Protein AF-A0A0C1HDZ3-F1 (afdb_monomer_lite)

pLDDT: mean 79.21, std 19.18, range [37.44, 97.12]

Radius of gyration: 21.91 Å; chains: 1; bounding box: 54×61×46 Å

Secondary structure (DSSP, 8-state):
---HHHHHHHHHHHHHHHHHHHHHHHHHHHSS--HHHHHHHHHHHHHHHHHHHHHHHHHHTS--TT-HHHHHHHHHHHHHHHHHHHHHHHHHHHHHHHTT-HHHHHHHHHHHHHS-------------

Sequence (128 aa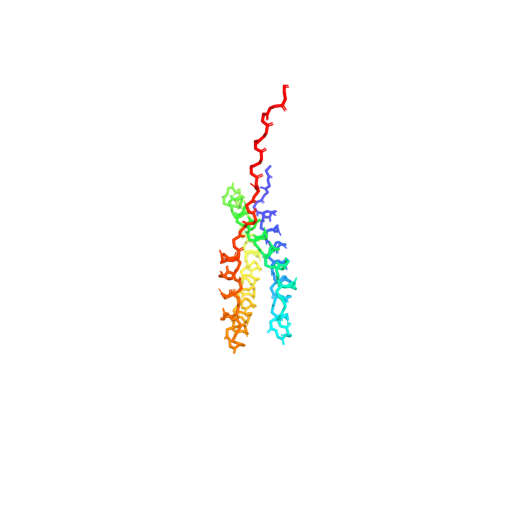):
METAVQVLEKMENVLDQLVSNAEGLKDLSMEEFSEEAVTPLQQKQELLVEQLNGLEGSFEASEKEGQEEVLAKIGDRIAKKLRYFQHLNAVFVENITEGNFMEDYAKSDLEMLETGLPHRRQENTDEE

Foldseek 3Di:
DDALLNLLVVLLVLLVVLLVLLVQLLVCLVDDNDPVSNVVSVVSNVVSVVVNVVSVVVNVVHDCPPCVVVSVVSVVSSVVSVVSSVVSVVSSVVSCVVVVNVVVVVVVVVVVVVVDDPPPDDDDDDDD

Structure (mmCIF, N/CA/C/O backbone):
data_AF-A0A0C1HDZ3-F1
#
_entry.id   AF-A0A0C1HDZ3-F1
#
loop_
_atom_site.group_PDB
_atom_site.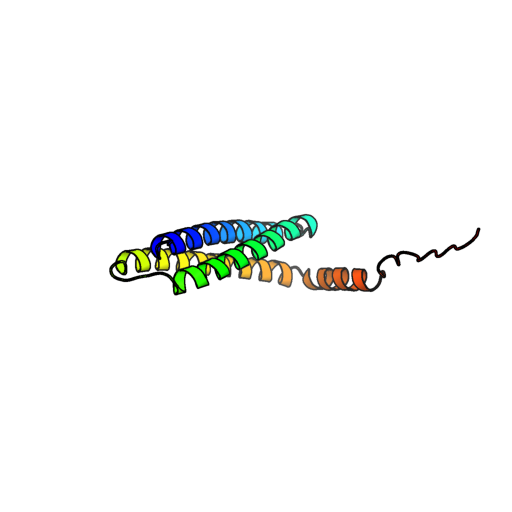id
_atom_site.type_symbol
_atom_site.label_atom_id
_atom_site.label_alt_id
_atom_site.label_comp_id
_atom_site.label_asym_id
_atom_site.label_entity_id
_atom_site.label_seq_id
_atom_site.pdbx_PDB_ins_code
_atom_site.Cartn_x
_atom_site.Cartn_y
_atom_site.Cartn_z
_atom_site.occupancy
_atom_site.B_iso_or_equiv
_atom_site.auth_seq_id
_atom_site.auth_comp_id
_atom_site.auth_asym_id
_atom_site.auth_atom_id
_atom_site.pdbx_PDB_model_num
ATOM 1 N N . MET A 1 1 ? -11.203 12.980 18.219 1.00 64.56 1 MET A N 1
ATOM 2 C CA . MET A 1 1 ? -10.304 11.832 18.000 1.00 64.56 1 MET A CA 1
ATOM 3 C C . MET A 1 1 ? -10.878 11.017 16.869 1.00 64.56 1 MET A C 1
ATOM 5 O O . MET A 1 1 ? -12.096 10.885 16.817 1.00 64.56 1 MET A O 1
ATOM 9 N N . GLU A 1 2 ? -10.032 10.545 15.962 1.00 76.94 2 GLU A N 1
ATOM 10 C CA . GLU A 1 2 ? -10.455 9.542 14.983 1.00 76.94 2 GLU A CA 1
ATOM 11 C C . GLU A 1 2 ? -10.665 8.209 15.700 1.00 76.94 2 GLU A C 1
ATOM 13 O O . GLU A 1 2 ? -9.971 7.905 16.669 1.00 76.94 2 GLU A O 1
ATOM 18 N N . THR A 1 3 ? -11.669 7.452 15.271 1.00 88.19 3 THR A N 1
ATOM 19 C CA . THR A 1 3 ? -11.943 6.115 15.816 1.00 88.19 3 THR A CA 1
ATOM 20 C C . THR A 1 3 ? -11.023 5.079 15.176 1.00 88.19 3 THR A C 1
ATOM 22 O O . THR A 1 3 ? -10.603 5.252 14.031 1.00 88.19 3 THR A O 1
ATOM 25 N N . ALA A 1 4 ? -10.770 3.962 15.864 1.00 91.06 4 ALA A N 1
ATOM 26 C CA . ALA A 1 4 ? -9.976 2.860 15.316 1.00 91.06 4 ALA A CA 1
ATOM 27 C C . ALA A 1 4 ? -10.510 2.373 13.953 1.00 91.06 4 ALA A C 1
ATOM 29 O O . ALA A 1 4 ? -9.729 2.120 13.039 1.00 91.06 4 ALA A O 1
ATOM 30 N N . VAL A 1 5 ? -11.837 2.322 13.787 1.00 91.81 5 VAL A N 1
ATOM 31 C CA . VAL A 1 5 ? -12.492 1.990 12.510 1.00 91.81 5 VAL A CA 1
ATOM 32 C C . VAL A 1 5 ? -12.132 2.989 11.411 1.00 91.81 5 VAL A C 1
ATOM 34 O O . VAL A 1 5 ? -11.705 2.570 10.341 1.00 91.81 5 VAL A O 1
ATOM 37 N N . GLN A 1 6 ? -12.232 4.296 11.674 1.00 91.38 6 GLN A N 1
ATOM 38 C CA . GLN A 1 6 ? -11.882 5.327 10.688 1.00 91.38 6 GLN A CA 1
ATOM 39 C C . GLN A 1 6 ? -10.409 5.257 10.276 1.00 91.38 6 GLN A C 1
ATOM 41 O O . GLN A 1 6 ? -10.090 5.460 9.105 1.00 91.38 6 GLN A O 1
ATOM 46 N N . VAL A 1 7 ? -9.510 4.960 11.218 1.00 93.12 7 VAL A N 1
ATOM 47 C CA . VAL A 1 7 ? -8.088 4.793 10.899 1.00 93.12 7 VAL A CA 1
ATOM 48 C C . VAL A 1 7 ? -7.879 3.566 10.009 1.00 93.12 7 VAL A C 1
ATOM 50 O O . VAL A 1 7 ? -7.215 3.681 8.981 1.00 93.12 7 VAL A O 1
ATOM 53 N N . LEU A 1 8 ? -8.498 2.422 10.323 1.00 93.06 8 LEU A N 1
ATOM 54 C CA . LEU A 1 8 ? -8.391 1.229 9.477 1.00 93.06 8 LEU A CA 1
ATOM 55 C C . LEU A 1 8 ? -9.005 1.427 8.084 1.00 93.06 8 LEU A C 1
ATOM 57 O O . LEU A 1 8 ? -8.436 0.968 7.100 1.00 93.06 8 LEU A O 1
ATOM 61 N N . GLU A 1 9 ? -10.129 2.134 7.964 1.00 93.62 9 GLU A N 1
ATOM 62 C CA . GLU A 1 9 ? -10.716 2.462 6.657 1.00 93.62 9 GLU A CA 1
ATOM 63 C C . GLU A 1 9 ? -9.778 3.342 5.819 1.00 93.62 9 GLU A C 1
ATOM 65 O O . GLU A 1 9 ? -9.640 3.145 4.611 1.00 93.62 9 GLU A O 1
ATOM 70 N N . LYS A 1 10 ? -9.068 4.285 6.448 1.00 95.06 10 LYS A N 1
ATOM 71 C CA . LYS A 1 10 ? -8.022 5.059 5.767 1.00 95.06 10 LYS A CA 1
ATOM 72 C C . LYS A 1 10 ? -6.842 4.189 5.349 1.00 95.06 10 LYS A C 1
ATOM 74 O O . LYS A 1 10 ? -6.378 4.337 4.223 1.00 95.06 10 LYS A O 1
ATOM 79 N N . MET A 1 11 ? -6.384 3.277 6.210 1.00 95.31 11 MET A N 1
ATOM 80 C CA . MET A 1 11 ? -5.319 2.326 5.862 1.00 95.31 11 MET A CA 1
ATOM 81 C C . MET A 1 11 ? -5.729 1.463 4.669 1.00 95.31 11 MET A C 1
ATOM 83 O O . MET A 1 11 ? -4.939 1.261 3.752 1.00 95.31 11 MET A O 1
ATOM 87 N N . GLU A 1 12 ? -6.979 1.002 4.637 1.00 94.25 12 GLU A N 1
ATOM 88 C CA . GLU A 1 12 ? -7.522 0.243 3.514 1.00 94.25 12 GLU A CA 1
ATOM 89 C C . GLU A 1 12 ? -7.507 1.051 2.205 1.00 94.25 12 GLU A C 1
ATOM 91 O O . GLU A 1 12 ? -7.098 0.515 1.176 1.00 94.25 12 GLU A O 1
ATOM 96 N N . ASN A 1 13 ? -7.877 2.335 2.247 1.00 96.00 13 ASN A N 1
ATOM 97 C CA . ASN A 1 13 ? -7.838 3.222 1.078 1.00 96.00 13 ASN A CA 1
ATOM 98 C C . ASN A 1 13 ? -6.407 3.523 0.597 1.00 96.00 13 ASN A C 1
ATOM 100 O O . ASN A 1 13 ? -6.165 3.645 -0.604 1.00 96.00 13 ASN A O 1
ATOM 104 N N . VAL A 1 14 ? -5.447 3.669 1.515 1.00 95.88 14 VAL A N 1
ATOM 105 C CA . VAL A 1 14 ? -4.024 3.812 1.160 1.00 95.88 14 VAL A CA 1
ATOM 106 C C . VAL A 1 14 ? -3.514 2.521 0.516 1.00 95.88 14 VAL A C 1
ATOM 108 O O . VAL A 1 14 ? -2.819 2.569 -0.497 1.00 95.88 14 VAL A O 1
ATOM 111 N N . LEU A 1 15 ? -3.921 1.361 1.036 1.00 95.00 15 LEU A N 1
ATOM 112 C CA . LEU A 1 15 ? -3.572 0.065 0.457 1.00 95.00 15 LEU A CA 1
ATOM 113 C C . LEU A 1 15 ? -4.166 -0.154 -0.935 1.00 95.00 15 LEU A C 1
ATOM 115 O O . LEU A 1 15 ? -3.486 -0.725 -1.780 1.00 95.00 15 LEU A O 1
ATOM 119 N N . ASP A 1 16 ? -5.380 0.325 -1.211 1.00 95.44 16 ASP A N 1
ATOM 120 C CA . ASP A 1 16 ? -5.932 0.303 -2.573 1.00 95.44 16 ASP A CA 1
ATOM 121 C C . ASP A 1 16 ? -5.065 1.096 -3.554 1.00 95.44 16 ASP A C 1
ATOM 123 O O . ASP A 1 16 ? -4.801 0.650 -4.672 1.00 95.44 16 ASP A O 1
ATOM 127 N N . GLN A 1 17 ? -4.569 2.255 -3.122 1.00 97.12 17 GLN A N 1
ATOM 128 C CA . GLN A 1 17 ? -3.670 3.068 -3.936 1.00 97.12 17 GLN A CA 1
ATOM 129 C C . GLN A 1 17 ? -2.304 2.403 -4.125 1.00 97.12 17 GLN A C 1
ATOM 131 O O . GLN A 1 17 ? -1.760 2.473 -5.225 1.00 97.12 17 GLN A O 1
ATOM 136 N N . LEU A 1 18 ? -1.770 1.737 -3.094 1.00 95.75 18 LEU A N 1
ATOM 137 C CA . LEU A 1 18 ? -0.531 0.957 -3.189 1.00 95.75 18 LEU A CA 1
ATOM 138 C C . LEU A 1 18 ? -0.673 -0.217 -4.157 1.00 95.75 18 LEU A C 1
ATOM 140 O O . LEU A 1 18 ? 0.221 -0.442 -4.966 1.00 95.75 18 LEU A O 1
ATOM 144 N N . VAL A 1 19 ? -1.799 -0.934 -4.112 1.00 94.81 19 VAL A N 1
ATOM 145 C CA . VAL A 1 19 ? -2.097 -2.021 -5.053 1.00 94.81 19 VAL A CA 1
ATOM 146 C C . VAL A 1 19 ? -2.141 -1.489 -6.481 1.00 94.81 19 VAL A C 1
ATOM 148 O O . VAL A 1 19 ? -1.407 -1.988 -7.324 1.00 94.81 19 VAL A O 1
ATOM 151 N N . SER A 1 20 ? -2.917 -0.434 -6.740 1.00 96.69 20 SER A N 1
ATOM 152 C CA . SER A 1 20 ? -2.998 0.168 -8.078 1.00 96.69 20 SER A CA 1
ATOM 153 C C . SER A 1 20 ? -1.637 0.675 -8.575 1.00 96.69 20 SER A C 1
ATOM 155 O O . SER A 1 20 ? -1.320 0.549 -9.755 1.00 96.69 20 SER A O 1
ATOM 157 N N . ASN A 1 21 ? -0.808 1.220 -7.680 1.00 95.88 21 ASN A N 1
ATOM 158 C CA . ASN A 1 21 ? 0.548 1.646 -8.015 1.00 95.88 21 ASN A CA 1
ATOM 159 C C . ASN A 1 21 ? 1.459 0.461 -8.378 1.00 95.88 21 ASN A C 1
ATOM 161 O O . ASN A 1 21 ? 2.189 0.529 -9.363 1.00 95.88 21 ASN A O 1
ATOM 165 N N . ALA A 1 22 ? 1.385 -0.632 -7.613 1.00 92.81 22 ALA A N 1
ATOM 166 C CA . ALA A 1 22 ? 2.152 -1.849 -7.862 1.00 92.81 22 ALA A CA 1
ATOM 167 C C . ALA A 1 22 ? 1.706 -2.582 -9.136 1.00 92.81 22 ALA A C 1
ATOM 169 O O . ALA A 1 22 ? 2.544 -3.155 -9.826 1.00 92.81 22 ALA A O 1
ATOM 170 N N . GLU A 1 23 ? 0.417 -2.538 -9.486 1.00 93.69 23 GLU A N 1
ATOM 171 C CA . GLU A 1 23 ? -0.074 -3.020 -10.784 1.00 93.69 23 GLU A CA 1
ATOM 172 C C . GLU A 1 23 ? 0.559 -2.226 -11.932 1.00 93.69 23 GLU A C 1
ATOM 174 O O . GLU A 1 23 ? 1.076 -2.830 -12.866 1.00 93.69 23 GLU A O 1
ATOM 179 N N . GLY A 1 24 ? 0.633 -0.895 -11.812 1.00 92.69 24 GLY A N 1
ATOM 180 C CA . GLY A 1 24 ? 1.318 -0.050 -12.795 1.00 92.69 24 GLY A CA 1
ATOM 181 C C . GLY A 1 24 ? 2.810 -0.372 -12.935 1.00 92.69 24 GLY A C 1
ATOM 182 O O . GLY A 1 24 ? 3.308 -0.497 -14.050 1.00 92.69 24 GLY A O 1
ATOM 183 N N . LEU A 1 25 ? 3.523 -0.566 -11.819 1.00 91.00 25 LEU A N 1
ATOM 184 C CA . LEU A 1 25 ? 4.934 -0.973 -11.842 1.00 91.00 25 LEU A CA 1
ATOM 185 C C . LEU A 1 25 ? 5.122 -2.347 -12.490 1.00 91.00 25 LEU A C 1
ATOM 187 O O . LEU A 1 25 ? 5.996 -2.517 -13.339 1.00 91.00 25 LEU A O 1
ATOM 191 N N . LYS A 1 26 ? 4.286 -3.323 -12.118 1.00 88.81 26 LYS A N 1
ATOM 192 C CA . LYS A 1 26 ? 4.282 -4.659 -12.717 1.00 88.81 26 LYS A CA 1
ATOM 193 C C . LYS A 1 26 ? 4.085 -4.570 -14.229 1.00 88.81 26 LYS A C 1
ATOM 195 O O . LYS A 1 26 ? 4.839 -5.203 -14.962 1.00 88.81 26 LYS A O 1
ATOM 200 N N . ASP A 1 27 ? 3.098 -3.815 -14.692 1.00 89.81 27 ASP A N 1
ATOM 201 C CA . ASP A 1 27 ? 2.794 -3.721 -16.119 1.00 89.81 27 ASP A CA 1
ATOM 202 C C . ASP A 1 27 ? 3.954 -3.069 -16.890 1.00 89.81 27 ASP A C 1
ATOM 204 O O . ASP A 1 27 ? 4.391 -3.623 -17.895 1.00 89.81 27 ASP A O 1
ATOM 208 N N . LEU A 1 28 ? 4.563 -2.002 -16.353 1.00 88.19 28 LEU A N 1
ATOM 209 C CA . LEU A 1 28 ? 5.776 -1.408 -16.935 1.00 88.19 28 LEU A CA 1
ATOM 210 C C . LEU A 1 28 ? 6.968 -2.375 -16.967 1.00 88.19 28 LEU A C 1
ATOM 212 O O . LEU A 1 28 ? 7.768 -2.320 -17.893 1.00 88.19 28 LEU A O 1
ATOM 216 N N . SER A 1 29 ? 7.095 -3.273 -15.984 1.00 83.25 29 SER A N 1
ATOM 217 C CA . SER A 1 29 ? 8.171 -4.278 -15.978 1.00 83.25 29 SER A CA 1
ATOM 218 C C . SER A 1 29 ? 7.992 -5.396 -17.008 1.00 83.25 29 SER A C 1
ATOM 220 O O . SER A 1 29 ? 8.931 -6.144 -17.255 1.00 83.25 29 SER A O 1
ATOM 222 N N . MET A 1 30 ? 6.793 -5.537 -17.584 1.00 81.88 30 MET A N 1
ATOM 223 C CA . MET A 1 30 ? 6.509 -6.486 -18.666 1.00 81.88 30 MET A CA 1
ATOM 224 C C . MET A 1 30 ? 6.685 -5.857 -20.059 1.00 81.88 30 MET A C 1
ATOM 226 O O . MET A 1 30 ? 6.693 -6.581 -21.055 1.00 81.88 30 MET A O 1
ATOM 230 N N . GLU A 1 31 ? 6.805 -4.531 -20.130 1.00 80.12 31 GLU A N 1
ATOM 231 C CA . GLU A 1 31 ? 7.042 -3.759 -21.351 1.00 80.12 31 GLU A CA 1
ATOM 232 C C . GLU A 1 31 ? 8.517 -3.316 -21.451 1.00 80.12 31 GLU A C 1
ATOM 234 O O . GLU A 1 31 ? 9.380 -3.779 -20.704 1.00 80.12 31 GLU A O 1
ATOM 239 N N . GLU A 1 32 ? 8.840 -2.446 -22.415 1.00 69.94 32 GLU A N 1
ATOM 240 C CA . GLU A 1 32 ? 10.173 -1.848 -22.511 1.00 69.94 32 GLU A CA 1
ATOM 241 C C . GLU A 1 32 ? 10.382 -0.891 -21.327 1.00 69.94 32 GLU A C 1
ATOM 243 O O . GLU A 1 32 ? 9.724 0.146 -21.211 1.00 69.94 32 GLU A O 1
ATOM 248 N N . PHE A 1 33 ? 11.269 -1.281 -20.412 1.00 71.00 33 PHE A N 1
ATOM 249 C CA . PHE A 1 33 ? 11.491 -0.576 -19.156 1.00 71.00 33 PHE A CA 1
ATOM 250 C C . PHE A 1 33 ? 11.997 0.853 -19.401 1.00 71.00 33 PHE A C 1
ATOM 252 O O . PHE A 1 33 ? 13.016 1.063 -20.058 1.00 71.00 33 PHE A O 1
ATOM 259 N N . SER A 1 34 ? 11.303 1.839 -18.829 1.00 79.50 34 SER A N 1
ATOM 260 C CA . SER A 1 34 ? 11.686 3.250 -18.885 1.00 79.50 34 SER A CA 1
ATOM 261 C C . SER A 1 34 ? 11.767 3.836 -17.482 1.00 79.50 34 SER A C 1
ATOM 263 O O . SER A 1 34 ? 10.782 3.865 -16.742 1.00 79.50 34 SER A O 1
ATOM 265 N N . GLU A 1 35 ? 12.942 4.353 -17.133 1.00 77.62 35 GLU A N 1
ATOM 266 C CA . GLU A 1 35 ? 13.186 5.030 -15.859 1.00 77.62 35 GLU A CA 1
ATOM 267 C C . GLU A 1 35 ? 12.259 6.242 -15.666 1.00 77.62 35 GLU A C 1
ATOM 269 O O . GLU A 1 35 ? 11.721 6.449 -14.576 1.00 77.62 35 GLU A O 1
ATOM 274 N N . GLU A 1 36 ? 11.973 6.985 -16.740 1.00 84.69 36 GLU A N 1
ATOM 275 C CA . GLU A 1 36 ? 11.033 8.114 -16.728 1.00 84.69 36 GLU A CA 1
ATOM 276 C C . GLU A 1 36 ? 9.599 7.675 -16.390 1.00 84.69 36 GLU A C 1
ATOM 278 O O . GLU A 1 36 ? 8.857 8.420 -15.747 1.00 84.69 36 GLU A O 1
ATOM 283 N N . ALA A 1 37 ? 9.208 6.462 -16.794 1.00 84.88 37 ALA A N 1
ATOM 284 C CA . ALA A 1 37 ? 7.888 5.905 -16.504 1.00 84.88 37 ALA A CA 1
ATOM 285 C C . ALA A 1 37 ? 7.798 5.305 -15.089 1.00 84.88 37 ALA A C 1
ATOM 287 O O . ALA A 1 37 ? 6.743 5.362 -14.453 1.00 84.88 37 ALA A O 1
ATOM 288 N N . VAL A 1 38 ? 8.901 4.751 -14.580 1.00 87.12 38 VAL A N 1
ATOM 289 C CA . VAL A 1 38 ? 8.956 4.054 -13.285 1.00 87.12 38 VAL A CA 1
ATOM 290 C C . VAL A 1 38 ? 9.139 5.020 -12.113 1.00 87.12 38 VAL A C 1
ATOM 292 O O . VAL A 1 38 ? 8.482 4.858 -11.081 1.00 87.12 38 VAL A O 1
ATOM 295 N N . THR A 1 39 ? 9.965 6.057 -12.276 1.00 89.44 39 THR A N 1
ATOM 296 C CA . THR A 1 39 ? 10.305 7.010 -11.204 1.00 89.44 39 THR A CA 1
ATOM 297 C C . THR A 1 39 ? 9.072 7.633 -10.526 1.00 89.44 39 THR A C 1
ATOM 299 O O . THR A 1 39 ? 8.997 7.610 -9.294 1.00 89.44 39 THR A O 1
ATOM 302 N N . PRO A 1 40 ? 8.047 8.133 -11.253 1.00 92.19 40 PRO A N 1
ATOM 303 C CA . PRO A 1 40 ? 6.862 8.717 -10.620 1.00 92.19 40 PRO A CA 1
ATOM 304 C C . PRO A 1 40 ? 6.059 7.706 -9.789 1.00 92.19 40 PRO A C 1
ATOM 306 O O . PRO A 1 40 ? 5.483 8.062 -8.759 1.00 92.19 40 PRO A O 1
ATOM 309 N N . LEU A 1 41 ? 6.017 6.441 -10.220 1.00 91.94 41 LEU A N 1
ATOM 310 C CA . LEU A 1 41 ? 5.328 5.375 -9.495 1.00 91.94 41 LEU A CA 1
ATOM 311 C C . LEU A 1 41 ? 6.105 4.961 -8.243 1.00 91.94 41 LEU A C 1
ATOM 313 O O . LEU A 1 41 ? 5.490 4.734 -7.203 1.00 91.94 41 LEU A O 1
ATOM 317 N N . GLN A 1 42 ? 7.437 4.915 -8.295 1.00 89.75 42 GLN A N 1
ATOM 318 C CA . GLN A 1 42 ? 8.263 4.652 -7.112 1.00 89.75 42 GLN A CA 1
ATOM 319 C C . GLN A 1 42 ? 8.118 5.763 -6.063 1.00 89.75 42 GLN A C 1
ATOM 321 O O . GLN A 1 42 ? 7.824 5.470 -4.906 1.00 89.75 42 GLN A O 1
ATOM 326 N N . GLN A 1 43 ? 8.188 7.034 -6.469 1.00 92.69 43 GLN A N 1
ATOM 327 C CA . GLN A 1 43 ? 7.969 8.172 -5.564 1.00 92.69 43 GLN A CA 1
ATOM 328 C C . GLN A 1 43 ? 6.574 8.140 -4.927 1.00 92.69 43 GLN A C 1
ATOM 330 O O . GLN A 1 43 ? 6.408 8.372 -3.728 1.00 92.69 43 GLN A O 1
ATOM 335 N N . LYS A 1 44 ? 5.543 7.810 -5.714 1.00 94.12 44 LYS A N 1
ATOM 336 C CA . LYS A 1 44 ? 4.186 7.633 -5.190 1.00 94.12 44 LYS A CA 1
ATOM 337 C C . LYS A 1 44 ? 4.107 6.470 -4.195 1.00 94.12 44 LYS A C 1
ATOM 339 O O . LYS A 1 44 ? 3.402 6.589 -3.195 1.00 94.12 44 LYS A O 1
ATOM 344 N N . GLN A 1 45 ? 4.821 5.371 -4.438 1.00 92.75 45 GLN A N 1
ATOM 345 C CA . GLN A 1 45 ? 4.882 4.231 -3.520 1.00 92.75 45 GLN A CA 1
ATOM 346 C C . GLN A 1 45 ? 5.489 4.618 -2.173 1.00 92.75 45 GLN A C 1
ATOM 348 O O . GLN A 1 45 ? 4.911 4.288 -1.140 1.00 92.75 45 GLN A O 1
ATOM 353 N N . GLU A 1 46 ? 6.604 5.349 -2.176 1.00 94.12 46 GLU A N 1
ATOM 354 C CA . GLU A 1 46 ? 7.263 5.834 -0.957 1.00 94.12 46 GLU A CA 1
ATOM 355 C C . GLU A 1 46 ? 6.327 6.711 -0.119 1.00 94.12 46 GLU A C 1
ATOM 357 O O . GLU A 1 46 ? 6.134 6.450 1.070 1.00 94.12 46 GLU A O 1
ATOM 362 N N . LEU A 1 47 ? 5.659 7.682 -0.754 1.00 95.75 47 LEU A N 1
ATOM 363 C CA . LEU A 1 47 ? 4.692 8.559 -0.087 1.00 95.75 47 LEU A CA 1
ATOM 364 C C . LEU A 1 47 ? 3.522 7.779 0.529 1.00 95.75 47 LEU A C 1
ATOM 366 O O . LEU A 1 47 ? 3.086 8.070 1.643 1.00 95.75 47 LEU A O 1
ATOM 370 N N . LEU A 1 48 ? 2.993 6.784 -0.185 1.00 95.12 48 LEU A N 1
ATOM 371 C CA . LEU A 1 48 ? 1.888 5.965 0.313 1.00 95.12 48 LEU A CA 1
ATOM 372 C C . LEU A 1 48 ? 2.321 5.056 1.475 1.00 95.12 48 LEU A C 1
ATOM 374 O O . LEU A 1 48 ? 1.546 4.860 2.411 1.00 95.12 48 LEU A O 1
ATOM 378 N N . VAL A 1 49 ? 3.549 4.527 1.451 1.00 93.69 49 VAL A N 1
ATOM 379 C CA . VAL A 1 49 ? 4.114 3.755 2.571 1.00 93.69 49 VAL A CA 1
ATOM 380 C C . VAL A 1 49 ? 4.306 4.645 3.799 1.00 93.69 49 VAL A C 1
ATOM 382 O O . VAL A 1 49 ? 3.935 4.246 4.902 1.00 93.69 49 VAL A O 1
ATOM 385 N N . GLU A 1 50 ? 4.810 5.868 3.627 1.00 94.12 50 GLU A N 1
ATOM 386 C CA . GLU A 1 50 ? 4.933 6.835 4.723 1.00 94.12 50 GLU A CA 1
ATOM 387 C C . GLU A 1 50 ? 3.565 7.160 5.347 1.00 94.12 50 GLU A C 1
ATOM 389 O O . GLU A 1 50 ? 3.411 7.136 6.571 1.00 94.12 50 GLU A O 1
ATOM 394 N N . GLN A 1 51 ? 2.538 7.379 4.517 1.00 93.94 51 GLN A N 1
ATOM 395 C CA . GLN A 1 51 ? 1.163 7.571 4.988 1.00 93.94 51 GLN A CA 1
ATOM 396 C C . GLN A 1 51 ? 0.640 6.356 5.763 1.00 93.94 51 GLN A C 1
ATOM 398 O O . GLN A 1 51 ? -0.006 6.526 6.799 1.00 93.94 51 GLN A O 1
ATOM 403 N N . LEU A 1 52 ? 0.922 5.139 5.287 1.00 93.38 52 LEU A N 1
ATOM 404 C CA . LEU A 1 52 ? 0.502 3.909 5.956 1.00 93.38 52 LEU A CA 1
ATOM 405 C C . LEU A 1 52 ? 1.159 3.768 7.338 1.00 93.38 52 LEU A C 1
ATOM 407 O O . LEU A 1 52 ? 0.458 3.474 8.305 1.00 93.38 52 LEU A O 1
ATOM 411 N N . ASN A 1 53 ? 2.456 4.070 7.448 1.00 91.12 53 ASN A N 1
ATOM 412 C CA . ASN A 1 53 ? 3.190 4.067 8.719 1.00 91.12 53 ASN A CA 1
ATOM 413 C C . ASN A 1 53 ? 2.617 5.098 9.712 1.00 91.12 53 ASN A C 1
ATOM 415 O O . ASN A 1 53 ? 2.461 4.818 10.901 1.00 91.12 53 ASN A O 1
ATOM 419 N N . GLY A 1 54 ? 2.249 6.293 9.237 1.00 92.06 54 GLY A N 1
ATOM 420 C CA . GLY A 1 54 ? 1.601 7.311 10.074 1.00 92.06 54 GLY A CA 1
ATOM 421 C C . GLY A 1 54 ? 0.216 6.888 10.587 1.00 92.06 54 GLY A C 1
ATOM 422 O O . GLY A 1 54 ? -0.158 7.174 11.732 1.00 92.06 54 GLY A O 1
ATOM 423 N N . LEU A 1 55 ? -0.551 6.175 9.757 1.00 92.75 55 LEU A N 1
ATOM 424 C CA . LEU A 1 55 ? -1.846 5.617 10.147 1.00 92.75 55 LEU A CA 1
ATOM 425 C C . LEU A 1 55 ? -1.705 4.447 11.125 1.00 92.75 55 LEU A C 1
ATOM 427 O O . LEU A 1 55 ? -2.529 4.335 12.029 1.00 92.75 55 LEU A O 1
ATOM 431 N N . GLU A 1 56 ? -0.660 3.625 11.006 1.00 90.69 56 GLU A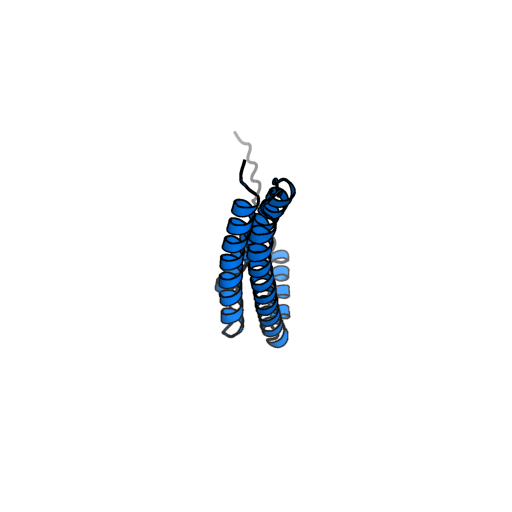 N 1
ATOM 432 C CA . GLU A 1 56 ? -0.373 2.546 11.959 1.00 90.69 56 GLU A CA 1
ATOM 433 C C . GLU A 1 56 ? -0.191 3.096 13.381 1.00 90.69 56 GLU A C 1
ATOM 435 O O . GLU A 1 56 ? -0.910 2.684 14.294 1.00 90.69 56 GLU A O 1
ATOM 440 N N . GLY A 1 57 ? 0.642 4.128 13.559 1.00 89.00 57 GLY A N 1
ATOM 441 C CA . GLY A 1 57 ? 0.800 4.788 14.862 1.00 89.00 57 GLY A CA 1
ATOM 442 C C . GLY A 1 57 ? -0.502 5.415 15.386 1.00 89.00 57 GLY A C 1
ATOM 443 O O . GLY A 1 57 ? -0.791 5.381 16.585 1.00 89.00 57 GLY A O 1
ATOM 444 N N . SER A 1 58 ? -1.346 5.935 14.488 1.00 90.19 58 SER A N 1
ATOM 445 C CA . SER A 1 58 ? -2.668 6.466 14.853 1.00 90.19 58 SER A CA 1
ATOM 446 C C . SER A 1 58 ? -3.631 5.359 15.301 1.00 90.19 58 SER A C 1
ATOM 448 O O . SER A 1 58 ? -4.417 5.551 16.232 1.00 90.19 58 SER A O 1
ATOM 450 N N . PHE A 1 59 ? -3.566 4.183 14.674 1.00 91.19 59 PHE A N 1
ATOM 451 C CA . PHE A 1 59 ? -4.380 3.021 15.023 1.00 91.19 59 PHE A CA 1
ATOM 452 C C . PHE A 1 59 ? -3.961 2.425 16.370 1.00 91.19 59 PHE A C 1
ATOM 454 O O . PHE A 1 59 ? -4.815 2.080 17.195 1.00 91.19 59 PHE A O 1
ATOM 461 N N . GLU A 1 60 ? -2.657 2.348 16.641 1.00 88.62 60 GLU A N 1
ATOM 462 C CA . GLU A 1 60 ? -2.127 1.914 17.936 1.00 88.62 60 GLU A CA 1
ATOM 463 C C . GLU A 1 60 ? -2.665 2.780 19.079 1.00 88.62 60 GLU A C 1
ATOM 465 O O . GLU A 1 60 ? -3.170 2.239 20.066 1.00 88.62 60 GLU A O 1
ATOM 470 N N . ALA A 1 61 ? -2.677 4.102 18.888 1.00 87.31 61 ALA A N 1
ATOM 471 C CA . ALA A 1 61 ? -3.185 5.079 19.851 1.00 87.31 61 ALA A CA 1
ATOM 472 C C . ALA A 1 61 ? -4.726 5.152 19.950 1.00 87.31 61 ALA A C 1
ATOM 474 O O . ALA A 1 61 ? -5.249 5.822 20.841 1.00 87.31 61 ALA A O 1
ATOM 475 N N . SER A 1 62 ? -5.464 4.494 19.050 1.00 87.75 62 SER A N 1
ATOM 476 C CA . SER A 1 62 ? -6.931 4.551 19.010 1.00 87.75 62 SER A CA 1
ATOM 477 C C . SER A 1 62 ? -7.592 3.609 20.023 1.00 87.75 62 SER A C 1
ATOM 479 O O . SER A 1 62 ? -7.114 2.494 20.260 1.00 87.75 62 SER A O 1
ATOM 481 N N . GLU A 1 63 ? -8.739 4.033 20.563 1.00 84.50 63 GLU A N 1
ATOM 482 C CA . GLU A 1 63 ? -9.623 3.225 21.414 1.00 84.50 63 GLU A CA 1
ATOM 483 C C . GLU A 1 63 ? -10.345 2.148 20.584 1.00 84.50 63 GLU A C 1
ATOM 485 O O . GLU A 1 63 ? -10.878 2.436 19.510 1.00 84.50 63 GLU A O 1
ATOM 490 N N . LYS A 1 64 ? -10.329 0.900 21.071 1.00 85.56 64 LYS A N 1
ATOM 491 C CA . LYS A 1 64 ? -10.772 -0.296 20.322 1.00 85.56 64 LYS A CA 1
ATOM 492 C C . LYS A 1 64 ? -11.937 -1.045 20.981 1.00 85.56 64 LYS A C 1
ATOM 494 O O . LYS A 1 64 ? -12.455 -1.988 20.389 1.00 85.56 64 LYS A O 1
ATOM 499 N N . GLU A 1 65 ? -12.321 -0.655 22.195 1.00 85.50 65 GLU A N 1
ATOM 500 C CA . GLU A 1 65 ? -13.270 -1.401 23.025 1.00 85.50 65 GLU A CA 1
ATOM 501 C C . GLU A 1 65 ? -14.664 -1.458 22.378 1.00 85.50 65 GLU A C 1
ATOM 503 O O . GLU A 1 65 ? -15.218 -0.440 21.956 1.00 85.50 65 GLU A O 1
ATOM 508 N N . GLY A 1 66 ? -15.224 -2.668 22.269 1.00 84.81 66 GLY A N 1
ATOM 509 C CA . GLY A 1 66 ? -16.571 -2.897 21.739 1.00 84.81 66 GLY A CA 1
ATOM 510 C C . GLY A 1 66 ? -16.690 -2.832 20.212 1.00 84.81 66 GLY A C 1
ATOM 511 O O . GLY A 1 66 ? -17.805 -2.804 19.688 1.00 84.81 66 GLY A O 1
ATOM 512 N N . GLN A 1 67 ? -15.568 -2.785 19.485 1.00 86.94 67 GLN A N 1
ATOM 513 C CA . GLN A 1 67 ? -15.524 -2.736 18.015 1.00 86.94 67 GLN A CA 1
ATOM 514 C C . GLN A 1 67 ? -14.891 -3.991 17.394 1.00 86.94 67 GLN A C 1
ATOM 516 O O . GLN A 1 67 ? -14.616 -4.014 16.195 1.00 86.94 67 GLN A O 1
ATOM 521 N N . GLU A 1 68 ? -14.677 -5.054 18.172 1.00 89.00 68 GLU A N 1
ATOM 522 C CA . GLU A 1 68 ? -13.847 -6.206 17.807 1.00 89.00 68 GLU A CA 1
ATOM 523 C C . GLU A 1 68 ? -14.275 -6.862 16.488 1.00 89.00 68 GLU A C 1
ATOM 525 O O . GLU A 1 68 ? -13.433 -7.144 15.638 1.00 89.00 68 GLU A O 1
ATOM 530 N N . GLU A 1 69 ? -15.579 -7.064 16.272 1.00 90.44 69 GLU A N 1
ATOM 531 C CA . GLU A 1 69 ? -16.084 -7.699 15.048 1.00 90.44 69 GLU A CA 1
ATOM 532 C C . GLU A 1 69 ? -15.834 -6.835 13.800 1.00 90.44 69 GLU A C 1
ATOM 534 O O . GLU A 1 69 ? -15.469 -7.346 12.737 1.00 90.44 69 GLU A O 1
ATOM 539 N N . VAL A 1 70 ? -16.017 -5.517 13.919 1.00 90.50 70 VAL A N 1
ATOM 540 C CA . VAL A 1 70 ? -15.805 -4.576 12.812 1.00 90.50 70 VAL A CA 1
ATOM 541 C C . VAL A 1 70 ? -14.313 -4.461 12.510 1.00 90.50 70 VAL A C 1
ATOM 543 O O . VAL A 1 70 ? -13.917 -4.574 11.351 1.00 90.50 70 VAL A O 1
ATOM 546 N N . LEU A 1 71 ? -13.480 -4.323 13.545 1.00 91.31 71 LEU A N 1
ATOM 547 C CA . LEU A 1 71 ? -12.025 -4.270 13.409 1.00 91.31 71 LEU A CA 1
ATOM 548 C C . LEU A 1 71 ? -11.476 -5.551 12.768 1.00 91.31 71 LEU A C 1
ATOM 550 O O . LEU A 1 71 ? -10.645 -5.463 11.868 1.00 91.31 71 LEU A O 1
ATOM 554 N N . ALA A 1 72 ? -11.984 -6.726 13.155 1.00 90.06 72 ALA A N 1
ATOM 555 C CA . ALA A 1 72 ? -11.595 -8.000 12.551 1.00 90.06 72 ALA A CA 1
ATOM 556 C C . ALA A 1 72 ? -11.944 -8.060 11.054 1.00 90.06 72 ALA A C 1
ATOM 558 O O . ALA A 1 72 ? -11.099 -8.416 10.234 1.00 90.06 72 ALA A O 1
ATOM 559 N N . LYS A 1 73 ? -13.160 -7.645 10.670 1.00 91.06 73 LYS A N 1
ATOM 560 C CA . LYS A 1 73 ? -13.587 -7.610 9.259 1.00 91.06 73 LYS A CA 1
ATOM 561 C C . LYS A 1 73 ? -12.718 -6.683 8.410 1.00 91.06 73 LYS A C 1
ATOM 563 O O . LYS A 1 73 ? -12.348 -7.054 7.296 1.00 91.06 73 LYS A O 1
ATOM 568 N N . ILE A 1 74 ? -12.397 -5.489 8.911 1.00 90.00 74 ILE A N 1
ATOM 569 C CA . ILE A 1 74 ? -11.546 -4.539 8.181 1.00 90.00 74 ILE A CA 1
ATOM 570 C C . ILE A 1 74 ? -10.101 -5.058 8.128 1.00 90.00 74 ILE A C 1
ATOM 572 O O . ILE A 1 74 ? -9.485 -5.040 7.062 1.00 90.00 74 ILE A O 1
ATOM 576 N N . GLY A 1 75 ? -9.596 -5.610 9.235 1.00 89.19 75 GLY A N 1
ATOM 577 C CA . GLY A 1 75 ? -8.279 -6.244 9.312 1.00 89.19 75 GLY A CA 1
ATOM 578 C C . GLY A 1 75 ? -8.100 -7.372 8.292 1.00 89.19 75 GLY A C 1
ATOM 579 O O . GLY A 1 75 ? -7.089 -7.413 7.592 1.00 89.19 75 GLY A O 1
ATOM 580 N N . ASP A 1 76 ? -9.109 -8.228 8.110 1.00 90.31 76 AS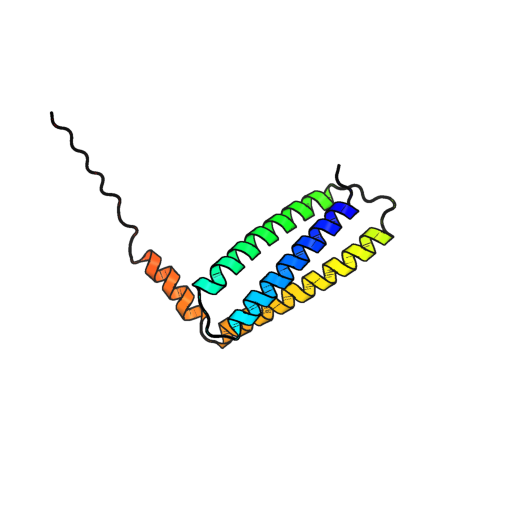P A N 1
ATOM 581 C CA . ASP A 1 76 ? -9.090 -9.287 7.094 1.00 90.31 76 ASP A CA 1
ATOM 582 C C . ASP A 1 76 ? -8.981 -8.739 5.662 1.00 90.31 76 ASP A C 1
ATOM 584 O O . ASP A 1 76 ? -8.298 -9.330 4.816 1.00 90.31 76 ASP A O 1
ATOM 588 N N . ARG A 1 77 ? -9.648 -7.615 5.361 1.00 92.44 77 ARG A N 1
ATOM 589 C CA . ARG A 1 77 ? -9.539 -6.949 4.051 1.00 92.44 77 ARG A CA 1
ATOM 590 C C . ARG A 1 77 ? -8.144 -6.369 3.849 1.00 92.44 77 ARG A C 1
ATOM 592 O O . ARG A 1 77 ? -7.526 -6.641 2.820 1.00 92.44 77 ARG A O 1
ATOM 599 N N . ILE A 1 78 ? -7.624 -5.657 4.847 1.00 91.38 78 ILE A N 1
ATOM 600 C CA . ILE A 1 78 ? -6.263 -5.102 4.856 1.00 91.38 78 ILE A CA 1
ATOM 601 C C . ILE A 1 78 ? -5.222 -6.207 4.625 1.00 91.38 78 ILE A C 1
ATOM 603 O O . ILE A 1 78 ? -4.388 -6.096 3.726 1.00 91.38 78 ILE A O 1
ATOM 607 N N . ALA A 1 79 ? -5.318 -7.325 5.348 1.00 89.38 79 ALA A N 1
ATOM 608 C CA . ALA A 1 79 ? -4.393 -8.451 5.222 1.00 89.38 79 ALA A CA 1
ATOM 609 C C . ALA A 1 79 ? -4.436 -9.124 3.838 1.00 89.38 79 ALA A C 1
ATOM 611 O O . ALA A 1 79 ? -3.430 -9.661 3.366 1.00 89.38 79 ALA A O 1
ATOM 612 N N . LYS A 1 80 ? -5.594 -9.138 3.165 1.00 92.50 80 LYS A N 1
ATOM 613 C CA . LYS A 1 80 ? -5.697 -9.611 1.774 1.00 92.50 80 LYS A CA 1
ATOM 614 C C . LYS A 1 80 ? -5.007 -8.649 0.806 1.00 92.50 80 LYS A C 1
ATOM 616 O O . LYS A 1 80 ? -4.253 -9.115 -0.045 1.00 92.50 80 LYS A O 1
ATOM 621 N N . LYS A 1 81 ? -5.210 -7.337 0.965 1.00 91.12 81 LYS A N 1
ATOM 622 C CA . LYS A 1 81 ? -4.585 -6.312 0.109 1.00 91.12 81 LYS A CA 1
ATOM 623 C C . LYS A 1 81 ? -3.070 -6.277 0.266 1.00 91.12 81 LYS A C 1
ATOM 625 O O . LYS A 1 81 ? -2.372 -6.271 -0.737 1.00 91.12 81 LYS A O 1
ATOM 630 N N . LEU A 1 82 ? -2.561 -6.366 1.496 1.00 90.88 82 LEU A N 1
ATOM 631 C CA . LEU A 1 82 ? -1.121 -6.454 1.761 1.00 90.88 82 LEU A CA 1
ATOM 632 C C . LEU A 1 82 ? -0.478 -7.656 1.065 1.00 90.88 82 LEU A C 1
ATOM 634 O O . LEU A 1 82 ? 0.545 -7.503 0.405 1.00 90.88 82 LEU A O 1
ATOM 638 N N . ARG A 1 83 ? -1.099 -8.839 1.155 1.00 91.81 83 ARG A N 1
ATOM 639 C CA . ARG A 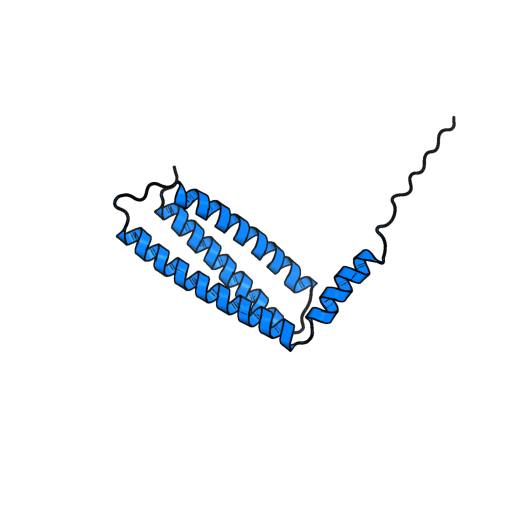1 83 ? -0.601 -10.037 0.461 1.00 91.81 83 ARG A CA 1
ATOM 640 C C . ARG A 1 83 ? -0.590 -9.866 -1.054 1.00 91.81 83 ARG A C 1
ATOM 642 O O . ARG A 1 83 ? 0.361 -10.287 -1.704 1.00 91.81 83 ARG A O 1
ATOM 649 N N . TYR A 1 84 ? -1.629 -9.250 -1.614 1.00 93.19 84 TYR A N 1
ATOM 650 C CA . TYR A 1 84 ? -1.692 -8.992 -3.050 1.00 93.19 84 TYR A CA 1
ATOM 651 C C . TYR A 1 84 ? -0.642 -7.963 -3.493 1.00 93.19 84 TYR A C 1
ATOM 653 O O . TYR A 1 84 ? 0.093 -8.216 -4.440 1.00 93.19 84 TYR A O 1
ATOM 661 N N . PHE A 1 85 ? -0.479 -6.867 -2.751 1.00 91.38 85 PHE A N 1
ATOM 662 C CA . PHE A 1 85 ? 0.580 -5.882 -2.977 1.00 91.38 85 PHE A CA 1
ATOM 663 C C . PHE A 1 85 ? 1.985 -6.505 -2.915 1.00 91.38 85 PHE A C 1
ATOM 665 O O . PHE A 1 85 ? 2.810 -6.269 -3.793 1.00 91.38 85 PHE A O 1
ATOM 672 N N . GLN A 1 86 ? 2.255 -7.350 -1.914 1.00 89.31 86 GLN A N 1
ATOM 673 C CA . GLN A 1 86 ? 3.517 -8.091 -1.804 1.00 89.31 86 GLN A CA 1
ATOM 674 C C . GLN A 1 86 ? 3.751 -9.007 -3.008 1.00 89.31 86 GLN A C 1
ATOM 676 O O . GLN A 1 86 ? 4.866 -9.064 -3.520 1.00 89.31 86 GLN A O 1
ATOM 681 N N . HIS A 1 87 ? 2.708 -9.694 -3.479 1.00 92.75 87 HIS A N 1
ATOM 682 C CA . HIS A 1 87 ? 2.790 -10.527 -4.674 1.00 92.75 87 HIS A CA 1
ATOM 683 C C . HIS A 1 87 ? 3.126 -9.704 -5.927 1.00 92.75 87 HIS A C 1
ATOM 685 O O . HIS A 1 87 ? 4.039 -10.076 -6.656 1.00 92.75 87 HIS A O 1
ATOM 691 N N . LEU A 1 88 ? 2.454 -8.570 -6.147 1.00 90.62 88 LEU A N 1
ATOM 692 C CA . LEU A 1 88 ? 2.720 -7.688 -7.290 1.00 90.62 88 LEU A CA 1
ATOM 693 C C . LEU A 1 88 ? 4.158 -7.157 -7.289 1.00 90.62 88 LEU A C 1
ATOM 695 O O . LEU A 1 88 ? 4.821 -7.192 -8.321 1.00 90.62 88 LEU A O 1
ATOM 699 N N . ASN A 1 89 ? 4.663 -6.732 -6.128 1.00 89.12 89 ASN A N 1
ATOM 700 C CA . ASN A 1 89 ? 6.051 -6.287 -6.003 1.00 89.12 89 ASN A CA 1
ATOM 701 C C . ASN A 1 89 ? 7.051 -7.425 -6.236 1.00 89.12 89 ASN A C 1
ATOM 703 O O . ASN A 1 89 ? 8.092 -7.193 -6.839 1.00 89.12 89 ASN A O 1
ATOM 707 N N . ALA A 1 90 ? 6.755 -8.647 -5.781 1.00 88.88 90 ALA A N 1
ATOM 708 C CA . ALA A 1 90 ? 7.613 -9.797 -6.052 1.00 88.88 90 ALA A CA 1
ATOM 709 C C . ALA A 1 90 ? 7.715 -10.072 -7.561 1.00 88.88 90 ALA A C 1
ATOM 711 O O . ALA A 1 90 ? 8.820 -10.233 -8.064 1.00 88.88 90 ALA A O 1
ATOM 712 N N . VAL A 1 91 ? 6.584 -10.030 -8.277 1.00 89.00 91 VAL A N 1
ATOM 713 C CA . VAL A 1 91 ? 6.546 -10.175 -9.743 1.00 89.00 91 VAL A CA 1
ATOM 714 C C . VAL A 1 91 ? 7.311 -9.043 -10.434 1.00 89.00 91 VAL A C 1
ATOM 716 O O . VAL A 1 91 ? 8.081 -9.299 -11.351 1.00 89.00 91 VAL A O 1
ATOM 719 N N . PHE A 1 92 ? 7.145 -7.796 -9.984 1.00 89.06 92 PHE A N 1
ATOM 720 C CA . PHE A 1 92 ? 7.916 -6.660 -10.499 1.00 89.06 92 PHE A CA 1
ATOM 721 C C . PHE A 1 92 ? 9.429 -6.883 -10.351 1.00 89.06 92 PHE A C 1
ATOM 723 O O . PHE A 1 92 ? 10.170 -6.726 -11.319 1.00 89.06 92 PHE A O 1
ATOM 730 N N . VAL A 1 93 ? 9.885 -7.283 -9.157 1.00 88.38 93 VAL A N 1
ATOM 731 C CA . VAL A 1 93 ? 11.307 -7.545 -8.876 1.00 88.38 93 VAL A CA 1
ATOM 73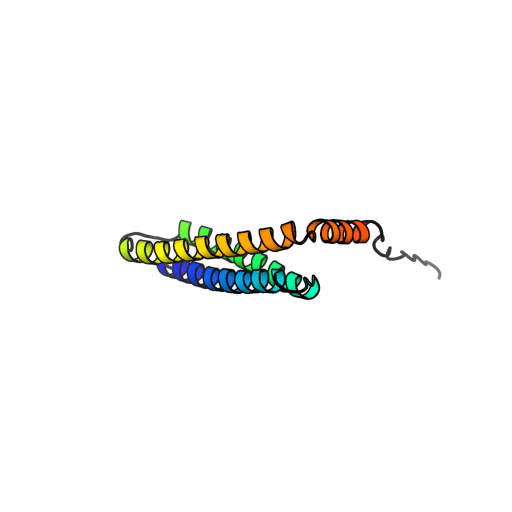2 C C . VAL A 1 93 ? 11.838 -8.709 -9.714 1.00 88.38 93 VAL A C 1
ATOM 734 O O . VAL A 1 93 ? 12.944 -8.618 -10.243 1.00 88.38 93 VAL A O 1
ATOM 737 N N . GLU A 1 94 ? 11.063 -9.783 -9.858 1.00 87.19 94 GLU A N 1
ATOM 738 C CA . GLU A 1 94 ? 11.401 -10.931 -10.705 1.00 87.19 94 GLU A CA 1
ATOM 739 C C . GLU A 1 94 ? 11.600 -10.488 -12.162 1.00 87.19 94 GLU A C 1
ATOM 741 O O . GLU A 1 94 ? 12.669 -10.716 -12.723 1.00 87.19 94 GLU A O 1
ATOM 746 N N . ASN A 1 95 ? 10.653 -9.728 -12.723 1.00 84.62 95 ASN A N 1
ATOM 747 C CA . ASN A 1 95 ? 10.714 -9.249 -14.107 1.00 84.62 95 ASN A CA 1
ATOM 748 C C . ASN A 1 95 ? 11.947 -8.372 -14.392 1.00 84.62 95 ASN A C 1
ATOM 750 O O . ASN A 1 95 ? 12.605 -8.548 -15.417 1.00 84.62 95 ASN A O 1
ATOM 754 N N . ILE A 1 96 ? 12.307 -7.450 -13.490 1.00 82.69 96 ILE A N 1
ATOM 755 C CA . ILE A 1 96 ? 13.484 -6.581 -13.693 1.00 82.69 96 ILE A CA 1
ATOM 756 C C . ILE A 1 96 ? 14.817 -7.308 -13.451 1.00 82.69 96 ILE A C 1
ATOM 758 O O . ILE A 1 96 ? 15.842 -6.925 -14.020 1.00 82.69 96 ILE A O 1
ATOM 762 N N . THR A 1 97 ? 14.818 -8.353 -12.614 1.00 78.00 97 THR A N 1
ATOM 763 C CA . THR A 1 97 ? 16.022 -9.136 -12.293 1.00 78.00 97 THR A CA 1
ATOM 764 C C . THR A 1 97 ? 16.309 -10.164 -13.384 1.00 78.00 97 THR A C 1
ATOM 766 O O . THR A 1 97 ? 17.441 -10.259 -13.850 1.00 78.00 97 THR A O 1
ATOM 769 N N . GLU A 1 98 ? 15.292 -10.899 -13.842 1.00 72.19 98 GLU A N 1
ATOM 770 C CA . GLU A 1 98 ? 15.420 -11.852 -14.951 1.00 72.19 98 GLU A CA 1
ATOM 771 C C . GLU A 1 98 ? 15.607 -11.147 -16.301 1.00 72.19 98 GLU A C 1
ATOM 773 O O . GLU A 1 98 ? 16.269 -11.679 -17.193 1.00 72.19 98 GLU A O 1
ATOM 778 N N . GLY A 1 99 ? 15.095 -9.920 -16.433 1.00 61.50 99 GLY A N 1
ATOM 779 C CA . GLY A 1 99 ? 15.308 -9.061 -17.596 1.00 61.50 99 GLY A CA 1
ATOM 780 C C . GLY A 1 99 ? 16.723 -8.477 -17.731 1.00 61.50 99 GLY A C 1
ATOM 781 O O . GLY A 1 99 ? 16.995 -7.828 -18.735 1.00 61.50 99 GLY A O 1
ATOM 782 N N . ASN A 1 100 ? 17.644 -8.723 -16.785 1.00 50.34 100 ASN A N 1
ATOM 783 C CA . ASN A 1 100 ? 19.019 -8.191 -16.791 1.00 50.34 100 ASN A CA 1
ATOM 784 C C . ASN A 1 100 ? 19.119 -6.643 -16.690 1.00 50.34 100 ASN A C 1
ATOM 786 O O . ASN A 1 100 ? 20.091 -6.057 -17.157 1.00 50.34 100 ASN A O 1
ATOM 790 N N . PHE A 1 101 ? 18.156 -5.963 -16.050 1.00 53.41 101 PHE A N 1
ATOM 791 C CA . PHE A 1 101 ? 18.111 -4.487 -15.989 1.00 53.41 101 PHE A CA 1
ATOM 792 C C . PHE A 1 101 ? 18.781 -3.864 -14.748 1.00 53.41 101 PHE A C 1
ATOM 794 O O . PHE A 1 101 ? 19.176 -2.697 -14.780 1.00 53.41 101 PHE A O 1
ATOM 801 N N . MET A 1 102 ? 18.963 -4.616 -13.653 1.00 49.28 102 MET A N 1
ATOM 802 C CA . MET A 1 102 ? 19.635 -4.095 -12.445 1.00 49.28 102 MET A CA 1
ATOM 803 C C . MET A 1 102 ? 21.109 -3.715 -12.677 1.00 49.28 102 MET A C 1
ATOM 805 O O . MET A 1 102 ? 21.625 -2.857 -11.961 1.00 49.28 102 MET A O 1
ATOM 809 N N . GLU A 1 103 ? 21.788 -4.315 -13.663 1.00 48.50 103 GLU A N 1
ATOM 810 C CA . GLU A 1 103 ? 23.171 -3.942 -13.999 1.00 48.50 103 GLU A CA 1
ATOM 811 C C . GLU A 1 103 ? 23.278 -2.555 -14.644 1.00 48.50 103 GLU A C 1
ATOM 813 O O . GLU A 1 103 ? 24.324 -1.923 -14.509 1.00 48.50 103 GLU A O 1
ATOM 818 N N . ASP A 1 104 ? 22.230 -2.065 -15.311 1.00 47.22 104 ASP A N 1
ATOM 819 C CA . ASP A 1 104 ? 22.263 -0.771 -16.001 1.00 47.22 104 ASP A CA 1
ATOM 820 C C . ASP A 1 104 ? 21.768 0.375 -15.107 1.00 47.22 104 ASP A C 1
ATOM 822 O O . ASP A 1 104 ? 22.349 1.458 -15.135 1.00 47.22 104 ASP A O 1
ATOM 826 N N . TYR A 1 105 ? 20.807 0.126 -14.207 1.00 46.28 105 TYR A N 1
ATOM 827 C CA . TYR A 1 105 ? 20.404 1.116 -13.195 1.00 46.28 105 TYR A CA 1
ATOM 828 C C . TYR A 1 105 ? 21.532 1.398 -12.188 1.00 46.28 105 TYR A C 1
ATOM 830 O O . TYR A 1 105 ? 21.811 2.548 -11.854 1.00 46.28 105 TYR A O 1
ATOM 838 N N . ALA A 1 106 ? 22.253 0.355 -11.756 1.00 49.22 106 ALA A N 1
ATOM 839 C CA . ALA A 1 106 ? 23.411 0.514 -10.878 1.00 49.22 106 ALA A CA 1
ATOM 840 C C . ALA A 1 106 ? 24.569 1.273 -11.552 1.00 49.22 106 ALA A C 1
ATOM 842 O O . ALA A 1 106 ? 25.329 1.943 -10.858 1.00 49.22 106 ALA A O 1
ATOM 843 N N . LYS A 1 107 ? 24.706 1.192 -12.885 1.00 48.72 107 LYS A N 1
ATOM 844 C CA . LYS A 1 107 ? 25.687 1.983 -13.649 1.00 48.72 107 LYS A CA 1
ATOM 845 C C . LYS A 1 107 ? 25.236 3.430 -13.845 1.00 48.72 107 LYS A C 1
ATOM 847 O O . LYS A 1 107 ? 26.071 4.310 -13.702 1.00 48.72 107 LYS A O 1
ATOM 852 N N . SER A 1 108 ? 23.948 3.678 -14.097 1.00 49.38 108 SER A N 1
ATOM 853 C CA . SER A 1 108 ? 23.373 5.031 -14.220 1.00 49.38 108 SER A CA 1
ATOM 854 C C . SER A 1 108 ? 23.620 5.879 -12.961 1.00 49.38 108 SER A C 1
ATOM 856 O O . SER A 1 108 ? 24.145 6.992 -13.038 1.00 49.38 108 SER A O 1
ATOM 858 N N . ASP A 1 109 ? 23.354 5.311 -11.780 1.00 42.47 109 ASP A N 1
ATOM 859 C CA . ASP A 1 109 ? 23.530 6.005 -10.495 1.00 42.47 109 ASP A CA 1
ATOM 860 C C . ASP A 1 109 ? 25.023 6.210 -10.131 1.00 42.47 109 ASP A C 1
ATOM 862 O O . ASP A 1 109 ? 25.404 7.195 -9.494 1.00 42.47 109 ASP A O 1
ATOM 866 N N . LEU A 1 110 ? 25.908 5.320 -10.607 1.00 44.53 110 LEU A N 1
ATOM 867 C CA . LEU A 1 110 ? 27.369 5.454 -10.497 1.00 44.53 110 LEU A CA 1
ATOM 868 C C . LEU A 1 110 ? 27.946 6.495 -11.472 1.00 44.53 110 LEU A C 1
ATOM 870 O O . LEU A 1 110 ? 28.826 7.265 -11.087 1.00 44.53 110 LEU A O 1
ATOM 874 N N . GLU A 1 111 ? 27.440 6.571 -12.703 1.00 46.81 111 GLU A N 1
ATOM 875 C CA . GLU A 1 111 ? 27.873 7.556 -13.701 1.00 46.81 111 GLU A CA 1
ATOM 876 C C . GLU A 1 111 ? 27.467 8.985 -13.305 1.00 46.81 111 GLU A C 1
ATOM 878 O O . GLU A 1 111 ? 28.258 9.916 -13.481 1.00 46.81 111 GLU A O 1
ATOM 883 N N . MET A 1 112 ? 26.305 9.170 -12.660 1.00 47.44 112 MET A N 1
ATOM 884 C CA . MET A 1 112 ? 25.902 10.465 -12.090 1.00 47.44 112 MET A CA 1
ATOM 885 C C . MET A 1 112 ? 26.819 10.953 -10.953 1.00 47.44 112 MET A C 1
ATOM 887 O O . MET A 1 112 ? 26.960 12.162 -10.753 1.00 47.44 112 MET A O 1
ATOM 891 N N . LEU A 1 113 ? 27.473 10.042 -10.223 1.00 43.09 113 LEU A N 1
ATOM 892 C CA . LEU A 1 113 ? 28.479 10.382 -9.209 1.00 43.09 113 LEU A CA 1
ATOM 893 C C . LEU A 1 113 ? 29.851 10.716 -9.822 1.00 43.09 113 LEU A C 1
ATOM 895 O O . LEU A 1 113 ? 30.590 11.521 -9.249 1.00 43.09 113 LEU A O 1
ATOM 899 N N . GLU A 1 114 ? 30.194 10.139 -10.978 1.00 45.34 114 GLU A N 1
ATOM 900 C CA . GLU A 1 114 ? 31.463 10.392 -11.677 1.00 45.34 114 GLU A CA 1
ATOM 901 C C . GLU A 1 114 ? 31.443 11.677 -12.520 1.00 45.34 114 GLU A C 1
ATOM 903 O O . GLU A 1 114 ? 32.450 12.393 -12.587 1.00 45.34 114 GLU A O 1
ATOM 908 N N . THR A 1 115 ? 30.300 12.050 -13.106 1.00 45.47 115 THR A N 1
ATOM 909 C CA . THR A 1 115 ? 30.133 13.348 -13.777 1.00 45.47 115 THR A CA 1
ATOM 910 C C . THR A 1 115 ? 29.831 14.431 -12.744 1.00 45.47 115 THR A C 1
ATOM 912 O O . THR A 1 115 ? 28.694 14.867 -12.581 1.00 45.47 115 THR A O 1
ATOM 915 N N . GLY A 1 116 ? 30.864 14.828 -11.999 1.00 37.44 116 GLY A N 1
ATOM 916 C CA . GLY A 1 116 ? 30.778 15.748 -10.868 1.00 37.44 116 GLY A CA 1
ATOM 917 C C . GLY A 1 116 ? 29.797 16.913 -11.054 1.00 37.44 116 GLY A C 1
ATOM 918 O O . GLY A 1 116 ? 29.827 17.626 -12.059 1.00 37.44 116 GLY A O 1
ATOM 919 N N . LEU A 1 117 ? 28.960 17.113 -10.028 1.00 42.38 117 LEU A N 1
ATOM 920 C CA . LEU A 1 117 ? 28.112 18.289 -9.815 1.00 42.38 117 LEU A CA 1
ATOM 921 C C . LEU A 1 117 ? 28.804 19.555 -10.346 1.00 42.38 117 LEU A C 1
ATOM 923 O O . LEU A 1 117 ? 29.933 19.827 -9.916 1.00 42.38 117 LEU A O 1
ATOM 927 N N . PRO A 1 118 ? 28.166 20.362 -11.220 1.00 42.34 118 PRO A N 1
ATOM 928 C CA . PRO A 1 118 ? 28.774 21.590 -11.703 1.00 42.34 118 PRO A CA 1
ATOM 929 C C . PRO A 1 118 ? 29.080 22.472 -10.495 1.00 42.34 118 PRO A C 1
ATOM 931 O O . PRO A 1 118 ? 28.185 23.002 -9.832 1.00 42.34 118 PRO A O 1
ATOM 934 N N . HIS A 1 119 ? 30.371 22.588 -10.178 1.00 42.50 119 HIS A N 1
ATOM 935 C CA . HIS A 1 119 ? 30.867 23.515 -9.182 1.00 42.50 119 HIS A CA 1
ATOM 936 C C . HIS A 1 119 ? 30.359 24.903 -9.555 1.00 42.50 119 HIS A C 1
ATOM 938 O O . HIS A 1 119 ? 30.783 25.500 -10.545 1.00 42.50 119 HIS A O 1
ATOM 944 N N . ARG A 1 120 ? 29.430 25.411 -8.744 1.00 42.56 120 ARG A N 1
ATOM 945 C CA . ARG A 1 120 ? 29.068 26.820 -8.695 1.00 42.56 120 ARG A CA 1
ATOM 946 C C . ARG A 1 120 ? 30.367 27.580 -8.433 1.00 42.56 120 ARG A C 1
ATOM 948 O O . ARG A 1 120 ? 30.843 27.601 -7.301 1.00 42.56 120 ARG A O 1
ATOM 955 N N . ARG A 1 121 ? 30.981 28.128 -9.489 1.00 40.03 121 ARG A N 1
ATOM 956 C CA . ARG A 1 121 ? 32.141 29.015 -9.369 1.00 40.03 121 ARG A CA 1
ATOM 957 C C . ARG A 1 121 ? 31.781 30.109 -8.369 1.00 40.03 121 ARG A C 1
ATOM 959 O O . ARG A 1 121 ? 30.860 30.888 -8.601 1.00 40.03 121 ARG A O 1
ATOM 966 N N . GLN A 1 122 ? 32.507 30.134 -7.256 1.00 46.94 122 GLN A N 1
ATOM 967 C CA . GLN A 1 122 ? 32.755 31.364 -6.526 1.00 46.94 122 GLN A CA 1
ATOM 968 C C . GLN A 1 122 ? 33.522 32.285 -7.475 1.00 46.94 122 GLN A C 1
ATOM 970 O O . GLN A 1 122 ? 34.668 31.998 -7.811 1.00 46.94 122 GLN A O 1
ATOM 975 N N . GLU A 1 123 ? 32.902 33.376 -7.901 1.00 39.84 123 GLU A N 1
ATOM 976 C CA . GLU A 1 123 ? 33.647 34.569 -8.284 1.00 39.84 123 GLU A CA 1
ATOM 977 C C . GLU A 1 123 ? 33.429 35.586 -7.167 1.00 39.84 123 GLU A C 1
ATOM 979 O O . GLU A 1 123 ? 32.377 36.210 -7.043 1.00 39.84 123 GLU A O 1
ATOM 984 N N . ASN A 1 124 ? 34.431 35.653 -6.288 1.00 44.34 124 ASN A N 1
ATOM 985 C CA . ASN A 1 124 ? 34.760 36.880 -5.588 1.00 44.34 124 ASN A CA 1
ATOM 986 C C . ASN A 1 124 ? 35.303 37.849 -6.640 1.00 44.34 124 ASN A C 1
ATOM 988 O O . ASN A 1 124 ? 36.274 37.515 -7.319 1.00 44.34 124 ASN A O 1
ATOM 992 N N . THR A 1 125 ? 34.739 39.043 -6.709 1.00 41.50 125 THR A N 1
ATOM 993 C CA . THR A 1 125 ? 35.450 40.228 -7.190 1.00 41.50 125 THR A CA 1
ATOM 994 C C . THR A 1 125 ? 35.074 41.374 -6.266 1.00 41.50 125 THR A C 1
ATOM 996 O O . THR A 1 125 ? 33.964 41.898 -6.339 1.00 41.50 125 THR A O 1
ATOM 999 N N . ASP A 1 126 ? 35.999 41.672 -5.355 1.00 48.28 126 ASP A N 1
ATOM 1000 C CA . ASP A 1 126 ? 36.264 43.036 -4.899 1.00 48.28 126 ASP A CA 1
ATOM 1001 C C . ASP A 1 126 ? 36.847 43.859 -6.073 1.00 48.28 126 ASP A C 1
ATOM 1003 O O . ASP A 1 126 ? 37.328 43.265 -7.040 1.00 48.28 126 ASP A O 1
ATOM 1007 N N . GLU A 1 127 ? 36.849 45.191 -5.913 1.00 48.31 127 GLU A N 1
ATOM 1008 C CA . GLU A 1 127 ? 37.203 46.308 -6.830 1.00 48.31 127 GLU A CA 1
ATOM 1009 C C . GLU A 1 127 ? 35.935 47.008 -7.378 1.00 48.31 127 GLU A C 1
ATOM 1011 O O . GLU A 1 127 ? 35.157 46.404 -8.110 1.00 48.31 127 GLU A O 1
ATOM 1016 N N . GLU A 1 128 ? 35.585 48.256 -7.028 1.00 47.16 128 GLU A N 1
ATOM 1017 C CA . GLU A 1 128 ? 36.318 49.425 -6.482 1.00 47.16 128 GLU A CA 1
ATOM 1018 C C . GLU A 1 128 ? 35.636 50.074 -5.260 1.00 47.16 128 GLU A C 1
ATOM 1020 O O . GLU A 1 128 ? 34.383 50.096 -5.198 1.00 47.16 128 GLU A O 1
#